Protein AF-B5A8N8-F1 (afdb_monomer_lite)

InterPro domains:
  IPR001400 Somatotropin/prolactin [PF00103] (2-59)
  IPR001400 Somatotropin/prolactin [PR00836] (22-38)
  IPR001400 Somatotropin/prolactin [PR00836] (38-52)
  IPR001400 Somatotropin/prolactin [PTHR11417] (3-59)
  IPR009079 Four-helical cytokine-like, core [G3DSA:1.20.1250.10] (1-59)
  IPR009079 Four-helical cytokine-like, core [SSF47266] (2-59)
  IPR018116 Somatotropin hormone, conserved site [PS00338] (34-51)

Secondary structure (DSSP, 8-state):
-------PPP--HHHHT-S-HHHHHHHHHHHHHHHHHHHHHHHHHHHHHHHHHHHTT--

Structure (mmCIF, N/CA/C/O backbone):
data_AF-B5A8N8-F1
#
_entry.id   AF-B5A8N8-F1
#
loop_
_atom_site.group_PDB
_atom_site.id
_atom_site.type_symbol
_atom_site.label_atom_id
_atom_site.label_alt_id
_atom_site.label_comp_id
_atom_site.label_asym_id
_atom_site.label_entity_id
_atom_site.label_seq_id
_atom_site.pdbx_PDB_ins_code
_atom_site.Cartn_x
_atom_site.Cartn_y
_atom_site.Cartn_z
_atom_site.occupancy
_atom_site.B_iso_or_equiv
_atom_site.auth_seq_id
_atom_site.auth_comp_id
_atom_site.auth_asym_id
_atom_site.auth_atom_id
_atom_site.pdbx_PDB_model_num
ATOM 1 N N . ILE A 1 1 ? -17.073 -18.145 12.991 1.00 48.81 1 ILE A N 1
ATOM 2 C CA . ILE A 1 1 ? -16.670 -16.926 12.251 1.00 48.81 1 ILE A CA 1
ATOM 3 C C . ILE A 1 1 ? -16.898 -17.243 10.781 1.00 48.81 1 ILE A C 1
ATOM 5 O O . ILE A 1 1 ? -16.485 -18.314 10.362 1.00 48.81 1 ILE A O 1
ATOM 9 N N . LYS A 1 2 ? -17.665 -16.435 10.041 1.00 58.97 2 LYS A N 1
ATOM 10 C CA . LYS A 1 2 ? -17.812 -16.638 8.592 1.00 58.97 2 LYS A CA 1
ATOM 11 C C . LYS A 1 2 ? -16.585 -16.022 7.922 1.00 58.97 2 LYS A C 1
ATOM 13 O O . LYS A 1 2 ? -16.535 -14.805 7.777 1.00 58.97 2 LYS A O 1
ATOM 18 N N . GLU A 1 3 ? -15.600 -16.838 7.574 1.00 63.12 3 GLU A N 1
ATOM 19 C CA . GLU A 1 3 ? -14.464 -16.417 6.747 1.00 63.12 3 GLU A CA 1
ATOM 20 C C . GLU A 1 3 ? -14.910 -16.385 5.284 1.00 63.12 3 GLU A C 1
ATOM 22 O O . GLU A 1 3 ? -14.742 -17.337 4.532 1.00 63.12 3 GLU A O 1
ATOM 27 N N . ASN A 1 4 ? -15.554 -15.287 4.893 1.00 73.62 4 ASN A N 1
ATOM 28 C CA . ASN A 1 4 ? -15.713 -14.942 3.486 1.00 73.62 4 ASN A CA 1
ATOM 29 C C . ASN A 1 4 ? -14.589 -13.964 3.148 1.00 73.62 4 ASN A C 1
ATOM 31 O O . ASN A 1 4 ? -14.725 -12.759 3.365 1.00 73.62 4 ASN A O 1
ATOM 35 N N . GLU A 1 5 ? -13.463 -14.489 2.674 1.00 77.31 5 GLU A N 1
ATOM 36 C CA . GLU A 1 5 ? -12.321 -13.685 2.244 1.00 77.31 5 GLU A CA 1
ATOM 37 C C . GLU A 1 5 ? -12.650 -12.933 0.947 1.00 77.31 5 GLU A C 1
ATOM 39 O O . GLU A 1 5 ? -12.411 -13.401 -0.162 1.00 77.31 5 GLU A O 1
ATOM 44 N N . VAL A 1 6 ? -13.243 -11.749 1.092 1.00 87.88 6 VAL A N 1
ATOM 45 C CA . VAL A 1 6 ? -13.500 -10.823 -0.014 1.00 87.88 6 VAL A CA 1
ATOM 46 C C . VAL A 1 6 ? -12.521 -9.661 0.113 1.00 87.88 6 VAL A C 1
ATOM 48 O O . VAL A 1 6 ? -12.825 -8.637 0.723 1.00 87.88 6 VAL A O 1
ATOM 51 N N . TYR A 1 7 ? -11.321 -9.835 -0.436 1.00 87.50 7 TYR A N 1
ATOM 52 C CA . TYR A 1 7 ? -10.317 -8.778 -0.563 1.00 87.50 7 TYR A CA 1
ATOM 53 C C . TYR A 1 7 ? -10.028 -8.469 -2.032 1.00 87.50 7 TYR A C 1
ATOM 55 O O . TYR A 1 7 ? -10.215 -9.300 -2.921 1.00 87.50 7 TYR A O 1
ATOM 63 N N . SER A 1 8 ? -9.572 -7.246 -2.296 1.00 90.25 8 SER A N 1
ATOM 64 C CA . SER A 1 8 ? -9.176 -6.834 -3.640 1.00 90.25 8 SER A CA 1
ATOM 65 C C . SER A 1 8 ? -7.917 -7.581 -4.077 1.00 90.25 8 SER A C 1
ATOM 67 O O . SER A 1 8 ? -6.909 -7.573 -3.371 1.00 90.25 8 SER A O 1
ATOM 69 N N . VAL A 1 9 ? -7.956 -8.183 -5.263 1.00 94.12 9 VAL A N 1
ATOM 70 C CA . VAL A 1 9 ? -6.784 -8.817 -5.877 1.00 94.12 9 VAL A CA 1
ATOM 71 C C . VAL A 1 9 ? -5.904 -7.744 -6.517 1.00 94.12 9 VAL A C 1
ATOM 73 O O . VAL A 1 9 ? -6.391 -6.904 -7.273 1.00 94.12 9 VAL A O 1
ATOM 76 N N . TRP A 1 10 ? -4.599 -7.778 -6.242 1.00 95.56 10 TRP A N 1
ATOM 77 C CA . TRP A 1 10 ? -3.607 -6.945 -6.922 1.00 95.56 10 TRP A CA 1
ATOM 78 C C . TRP A 1 10 ? -2.921 -7.747 -8.035 1.00 95.56 10 TRP A C 1
ATOM 80 O O . TRP A 1 10 ? -2.330 -8.792 -7.778 1.00 95.56 10 TRP A O 1
ATOM 90 N N . SER A 1 11 ? -2.987 -7.253 -9.273 1.00 95.25 11 SER A N 1
ATOM 91 C CA . SER A 1 11 ? -2.455 -7.920 -10.474 1.00 95.25 11 SER A CA 1
ATOM 92 C C . SER A 1 11 ? -1.338 -7.121 -11.164 1.00 95.25 11 SER A C 1
ATOM 94 O O . SER A 1 11 ? -1.153 -7.225 -12.374 1.00 95.25 11 SER 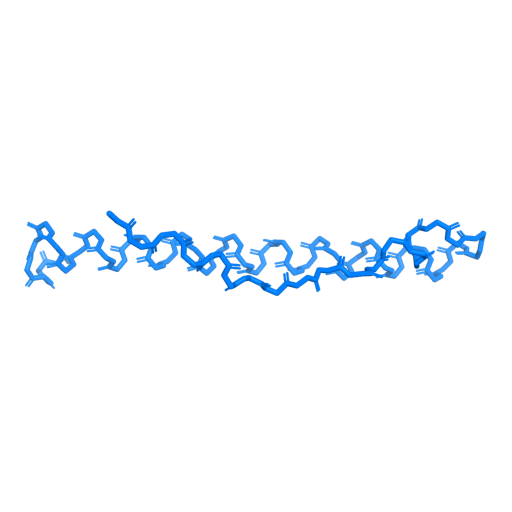A O 1
ATOM 96 N N . GLY A 1 12 ? -0.604 -6.292 -10.413 1.00 95.81 12 GLY A N 1
ATOM 97 C CA . GLY A 1 12 ? 0.416 -5.374 -10.946 1.00 95.81 12 GLY A CA 1
ATOM 98 C C . GLY A 1 12 ? 1.805 -5.982 -11.180 1.00 95.81 12 GLY A C 1
ATOM 99 O O . GLY A 1 12 ? 2.725 -5.256 -11.550 1.00 95.81 12 GLY A O 1
ATOM 100 N N . LEU A 1 13 ? 1.979 -7.293 -10.973 1.00 97.50 13 LEU A N 1
ATOM 101 C CA . LEU A 1 13 ? 3.269 -7.978 -11.124 1.00 97.50 13 LEU A CA 1
ATOM 102 C C . LEU A 1 13 ? 3.925 -7.778 -12.506 1.00 97.50 13 LEU A C 1
ATOM 104 O O . LEU A 1 13 ? 5.124 -7.494 -12.524 1.00 97.50 13 LEU A O 1
ATOM 108 N N . PRO A 1 14 ? 3.200 -7.849 -13.645 1.00 97.88 14 PRO A N 1
ATOM 109 C CA . PRO A 1 14 ? 3.819 -7.656 -14.955 1.00 97.88 14 PRO A CA 1
ATOM 110 C C . PRO A 1 14 ? 4.522 -6.301 -15.092 1.00 97.88 14 PRO A C 1
ATOM 112 O O . PRO A 1 14 ? 5.629 -6.241 -15.617 1.00 97.88 14 PRO A O 1
ATOM 115 N N . SER A 1 15 ? 3.935 -5.226 -14.552 1.00 97.38 15 SER A N 1
ATOM 116 C CA . SER A 1 15 ? 4.525 -3.881 -14.586 1.00 97.38 15 SER A CA 1
ATOM 117 C C . SER A 1 15 ? 5.828 -3.782 -13.786 1.00 97.38 15 SER A C 1
ATOM 119 O O . SER A 1 15 ? 6.721 -3.030 -14.162 1.00 97.38 15 SER A O 1
ATOM 121 N N . LEU A 1 16 ? 5.977 -4.568 -12.713 1.00 97.94 16 LEU A N 1
ATOM 122 C CA . LEU A 1 16 ? 7.220 -4.630 -11.930 1.00 97.94 16 LEU A CA 1
ATOM 123 C C . LEU A 1 16 ? 8.335 -5.419 -12.630 1.00 97.94 16 LEU A C 1
ATOM 125 O O . LEU A 1 16 ? 9.505 -5.263 -12.288 1.00 97.94 16 LEU A O 1
ATOM 129 N N . GLN A 1 17 ? 7.983 -6.282 -13.583 1.00 97.94 17 GLN A N 1
ATOM 130 C CA . GLN A 1 17 ? 8.915 -7.150 -14.307 1.00 97.94 17 GLN A CA 1
ATOM 131 C C . GLN A 1 17 ? 9.244 -6.629 -15.713 1.00 97.94 17 GLN A C 1
ATOM 133 O O . GLN A 1 17 ? 9.917 -7.315 -16.481 1.00 97.94 17 GLN A O 1
ATOM 138 N N . MET A 1 18 ? 8.789 -5.421 -16.065 1.00 96.38 18 MET A N 1
ATOM 139 C CA . MET A 1 18 ? 9.080 -4.832 -17.369 1.00 96.38 18 MET A CA 1
ATOM 140 C C . MET A 1 18 ? 10.582 -4.593 -17.559 1.00 96.38 18 MET A C 1
ATOM 142 O O . MET A 1 18 ? 11.304 -4.214 -16.632 1.00 96.38 18 MET A O 1
ATOM 146 N N . ALA A 1 19 ? 11.050 -4.833 -18.787 1.00 97.38 19 ALA A N 1
ATOM 147 C CA . ALA A 1 19 ? 12.427 -4.555 -19.186 1.00 97.38 19 ALA A CA 1
ATOM 148 C C . ALA A 1 19 ? 12.704 -3.045 -19.226 1.00 97.38 19 ALA A C 1
ATOM 150 O O . ALA A 1 19 ? 13.790 -2.622 -18.838 1.00 97.38 19 ALA A O 1
ATOM 151 N N . ASP A 1 20 ? 11.700 -2.264 -19.641 1.00 98.31 20 ASP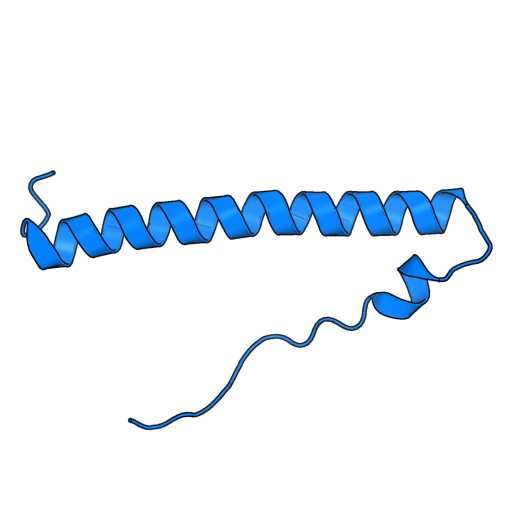 A N 1
ATOM 152 C CA . ASP A 1 20 ? 11.723 -0.804 -19.630 1.00 98.31 20 ASP A CA 1
ATOM 153 C C . ASP A 1 20 ? 11.887 -0.270 -18.201 1.00 98.31 20 ASP A C 1
ATOM 155 O O . ASP A 1 20 ? 11.058 -0.528 -17.322 1.00 98.31 20 ASP A O 1
ATOM 159 N N . GLU A 1 21 ? 12.993 0.436 -17.967 1.00 98.12 21 GLU A N 1
ATOM 160 C CA . GLU A 1 21 ? 13.386 0.881 -16.633 1.00 98.12 21 GLU A CA 1
ATOM 161 C C . GLU A 1 21 ? 12.424 1.930 -16.077 1.00 98.12 21 GLU A C 1
ATOM 163 O O . GLU A 1 21 ? 11.984 1.788 -14.936 1.00 98.12 21 GLU A O 1
ATOM 168 N N . ASP A 1 22 ? 12.036 2.920 -16.881 1.00 98.38 22 ASP A N 1
ATOM 169 C CA . ASP A 1 22 ? 11.146 4.001 -16.451 1.00 98.38 22 ASP A CA 1
ATOM 170 C C . ASP A 1 22 ? 9.772 3.462 -16.041 1.00 98.38 22 ASP A C 1
ATOM 172 O O . ASP A 1 22 ? 9.260 3.790 -14.965 1.00 98.38 22 ASP A O 1
ATOM 176 N N . THR A 1 23 ? 9.195 2.559 -16.840 1.00 97.75 23 THR A N 1
ATOM 177 C CA . THR A 1 23 ? 7.918 1.917 -16.507 1.00 97.75 23 THR A CA 1
ATOM 178 C C . THR A 1 23 ? 8.031 1.075 -15.238 1.00 97.75 23 THR A C 1
ATOM 180 O O . THR A 1 23 ? 7.150 1.134 -14.372 1.00 97.75 23 THR A O 1
ATOM 183 N N . ARG A 1 24 ? 9.126 0.320 -15.083 1.00 98.38 24 ARG A N 1
ATOM 184 C CA . ARG A 1 24 ? 9.372 -0.492 -13.887 1.00 98.38 24 ARG A CA 1
ATOM 185 C C . ARG A 1 24 ? 9.524 0.380 -12.638 1.00 98.38 24 ARG A C 1
ATOM 187 O O . ARG A 1 24 ? 8.890 0.100 -11.620 1.00 98.38 24 ARG A O 1
ATOM 194 N N . LEU A 1 25 ? 10.317 1.450 -12.704 1.00 98.69 25 LEU A N 1
ATOM 195 C CA . LEU A 1 25 ? 10.512 2.396 -11.600 1.00 98.69 25 LEU A CA 1
ATOM 196 C C . LEU A 1 25 ? 9.201 3.086 -11.213 1.00 98.69 25 LEU A C 1
ATOM 198 O O . LEU A 1 25 ? 8.886 3.184 -10.025 1.00 98.69 25 LEU A O 1
ATOM 202 N N . PHE A 1 26 ? 8.396 3.492 -12.195 1.00 98.31 26 PHE A N 1
ATOM 203 C CA . PHE A 1 26 ? 7.078 4.070 -11.950 1.00 98.31 26 PHE A CA 1
ATOM 204 C C . PHE A 1 26 ? 6.126 3.077 -11.263 1.00 98.31 26 PHE A C 1
ATOM 206 O O . PHE A 1 26 ? 5.414 3.437 -10.320 1.00 98.31 26 PHE A O 1
ATOM 213 N N . ALA A 1 27 ? 6.143 1.805 -11.670 1.00 98.56 27 ALA A N 1
ATOM 214 C CA . ALA A 1 27 ? 5.351 0.760 -11.029 1.00 98.56 27 ALA A CA 1
ATOM 215 C C . ALA A 1 27 ? 5.766 0.533 -9.561 1.00 98.56 27 ALA A C 1
ATOM 217 O O . ALA A 1 27 ? 4.899 0.459 -8.684 1.00 98.56 27 ALA A O 1
ATOM 218 N N . PHE A 1 28 ? 7.071 0.509 -9.265 1.00 98.69 28 PHE A N 1
ATOM 219 C CA . PHE A 1 28 ? 7.571 0.431 -7.887 1.00 98.69 28 PHE A CA 1
ATOM 220 C C . PHE A 1 28 ? 7.206 1.663 -7.056 1.00 98.69 28 PHE A C 1
ATOM 222 O O . PHE A 1 28 ? 6.773 1.516 -5.912 1.00 98.69 28 PHE A O 1
ATOM 229 N N . TYR A 1 29 ? 7.327 2.869 -7.620 1.00 98.62 29 TYR A N 1
ATOM 230 C CA . TYR A 1 29 ? 6.920 4.103 -6.947 1.00 98.62 29 TYR A CA 1
ATOM 231 C C . TYR A 1 29 ? 5.455 4.033 -6.503 1.00 98.62 29 TYR A C 1
ATOM 233 O O . TYR A 1 29 ? 5.147 4.272 -5.333 1.00 98.62 29 TYR A O 1
ATOM 241 N N . ASN A 1 30 ? 4.559 3.642 -7.411 1.00 98.56 30 ASN A N 1
ATOM 242 C CA . ASN A 1 30 ? 3.135 3.525 -7.111 1.00 98.56 30 ASN A CA 1
ATOM 243 C C . ASN A 1 30 ? 2.857 2.454 -6.052 1.00 98.56 30 ASN A C 1
ATOM 245 O O . ASN A 1 30 ? 2.067 2.693 -5.138 1.00 98.56 30 ASN A O 1
ATOM 249 N N . LEU A 1 31 ? 3.533 1.302 -6.125 1.00 98.62 31 LEU A N 1
ATOM 250 C CA . LEU A 1 31 ? 3.399 0.241 -5.127 1.00 98.62 31 LEU A CA 1
ATOM 251 C C . LEU A 1 31 ? 3.774 0.738 -3.723 1.00 98.62 31 LEU A C 1
ATOM 253 O O . LEU A 1 31 ? 3.000 0.574 -2.779 1.00 98.62 31 LEU A O 1
ATOM 257 N N . LEU A 1 32 ? 4.934 1.383 -3.586 1.00 98.69 32 LEU A N 1
ATOM 258 C CA . LEU A 1 32 ? 5.416 1.908 -2.306 1.00 98.69 32 LEU A CA 1
ATOM 259 C C . LEU A 1 32 ? 4.543 3.060 -1.794 1.00 98.69 32 LEU A C 1
ATOM 261 O O . LEU A 1 32 ? 4.269 3.153 -0.595 1.00 98.69 32 LEU A O 1
ATOM 265 N N . HIS A 1 33 ? 4.065 3.920 -2.694 1.00 98.62 33 HIS A N 1
ATOM 266 C CA . HIS A 1 33 ? 3.135 4.992 -2.359 1.00 98.62 33 HIS A CA 1
ATOM 267 C C . HIS A 1 33 ? 1.824 4.442 -1.777 1.00 98.62 33 HIS A C 1
ATOM 269 O O . HIS A 1 33 ? 1.384 4.897 -0.716 1.00 98.62 33 HIS A O 1
ATOM 275 N N . CYS A 1 34 ? 1.222 3.449 -2.439 1.00 98.44 34 CYS A N 1
ATOM 276 C CA . CYS A 1 34 ? 0.011 2.780 -1.967 1.00 98.44 34 CYS A CA 1
ATOM 277 C C . CYS A 1 34 ? 0.248 2.076 -0.630 1.00 98.44 34 CYS A C 1
ATOM 279 O O . CYS A 1 34 ? -0.525 2.287 0.301 1.00 98.44 34 CYS A O 1
ATOM 281 N N . LEU A 1 35 ? 1.357 1.341 -0.485 1.00 98.56 35 LEU A N 1
ATOM 282 C CA . LEU A 1 35 ? 1.715 0.685 0.774 1.00 98.56 35 LEU A CA 1
ATOM 283 C C . LEU A 1 35 ? 1.805 1.690 1.930 1.00 98.56 35 LEU A C 1
ATOM 285 O O . LEU A 1 35 ? 1.2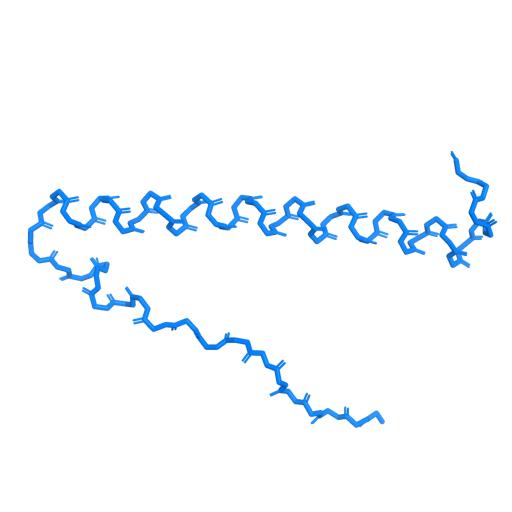39 1.452 2.997 1.00 98.56 35 LEU A O 1
ATOM 289 N N . ARG A 1 36 ? 2.470 2.835 1.720 1.00 98.69 36 ARG A N 1
ATOM 290 C CA . ARG A 1 36 ? 2.575 3.899 2.730 1.00 98.69 36 ARG A CA 1
ATOM 291 C C . ARG A 1 36 ? 1.197 4.427 3.126 1.00 98.69 36 ARG A C 1
ATOM 293 O O . ARG A 1 36 ? 0.912 4.582 4.313 1.00 98.69 36 ARG A O 1
ATOM 300 N N . ARG A 1 37 ? 0.347 4.712 2.137 1.00 98.62 37 ARG A N 1
ATOM 301 C CA . ARG A 1 37 ? -1.011 5.228 2.350 1.00 98.62 37 ARG A CA 1
ATOM 302 C C . ARG A 1 37 ? -1.877 4.229 3.117 1.00 98.62 37 ARG A C 1
ATOM 304 O O . ARG A 1 37 ? -2.534 4.619 4.082 1.00 98.62 37 ARG A O 1
ATOM 311 N N . ASP A 1 38 ? -1.878 2.970 2.702 1.00 98.44 38 ASP A N 1
ATOM 312 C CA . ASP A 1 38 ? -2.744 1.946 3.283 1.00 98.44 38 ASP A CA 1
ATOM 313 C C . ASP A 1 38 ? -2.268 1.535 4.676 1.00 98.44 38 ASP A C 1
ATOM 315 O O . ASP A 1 38 ? -3.092 1.404 5.579 1.00 98.44 38 ASP A O 1
ATOM 319 N N . SER A 1 39 ? -0.953 1.477 4.908 1.00 98.69 39 SER A N 1
ATOM 320 C CA . SER A 1 39 ? -0.388 1.283 6.251 1.00 98.69 39 SER A CA 1
ATOM 321 C C . SER A 1 39 ? -0.831 2.392 7.209 1.00 98.69 39 SER A C 1
ATOM 323 O O . SER A 1 39 ? -1.323 2.113 8.301 1.00 98.69 39 SER A O 1
ATOM 325 N N . HIS A 1 40 ? -0.738 3.656 6.782 1.00 98.75 40 HIS A N 1
ATOM 326 C CA . HIS A 1 40 ? -1.203 4.794 7.580 1.00 98.75 40 HIS A CA 1
ATOM 327 C C . HIS A 1 40 ? -2.723 4.754 7.827 1.00 98.75 40 HIS A C 1
ATOM 329 O O . HIS A 1 40 ? -3.199 5.111 8.905 1.00 98.75 40 HIS A O 1
ATOM 335 N N . LYS A 1 41 ? -3.511 4.292 6.848 1.00 98.50 41 LYS A N 1
ATOM 336 C CA . LYS A 1 41 ? -4.964 4.123 6.991 1.00 98.50 41 LYS A CA 1
ATOM 337 C C . LYS A 1 41 ? -5.313 3.041 8.017 1.00 98.50 41 LYS A C 1
ATOM 339 O O . LYS A 1 41 ? -6.174 3.276 8.861 1.00 98.50 41 LYS A O 1
ATOM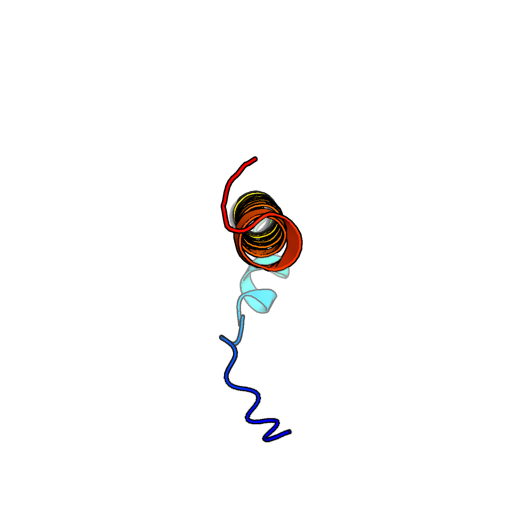 344 N N . ILE A 1 42 ? -4.641 1.891 7.955 1.00 98.50 42 ILE A N 1
ATOM 345 C CA . ILE A 1 42 ? -4.831 0.780 8.896 1.00 98.50 42 ILE A CA 1
ATOM 346 C C . ILE A 1 42 ? -4.471 1.221 10.316 1.00 98.50 42 ILE A C 1
ATOM 348 O O . ILE A 1 42 ? -5.275 1.027 11.223 1.00 98.50 42 ILE A O 1
ATOM 352 N N . ASP A 1 43 ? -3.323 1.875 10.507 1.00 98.62 43 ASP A N 1
ATOM 353 C CA . ASP A 1 43 ? -2.904 2.399 11.813 1.00 98.62 43 ASP A CA 1
ATOM 354 C C . ASP A 1 43 ? -3.944 3.367 12.406 1.00 98.62 43 ASP A C 1
ATOM 356 O O . ASP A 1 43 ? -4.385 3.198 13.545 1.00 98.62 43 ASP A O 1
ATOM 360 N N . ASN A 1 44 ? -4.430 4.326 11.612 1.00 98.56 44 ASN A N 1
ATOM 361 C CA . ASN A 1 44 ? -5.475 5.248 12.058 1.00 98.56 44 ASN A CA 1
ATOM 362 C C . ASN A 1 44 ? -6.782 4.533 12.415 1.00 98.56 44 ASN A C 1
ATOM 364 O O . ASN A 1 44 ? -7.408 4.861 13.423 1.00 98.56 44 ASN A O 1
ATOM 368 N N . TYR A 1 45 ? -7.203 3.545 11.625 1.00 98.62 45 TYR A N 1
ATOM 369 C CA . TYR A 1 45 ? -8.399 2.764 11.938 1.00 98.62 45 TYR A CA 1
ATOM 370 C C . TYR A 1 45 ? -8.238 1.950 13.214 1.00 98.62 45 TYR A C 1
ATOM 372 O O . TYR A 1 45 ? -9.160 1.929 14.025 1.00 98.62 45 TYR A O 1
ATOM 380 N N . LEU A 1 46 ? -7.072 1.348 13.444 1.00 98.56 46 LEU A N 1
ATOM 381 C CA . LEU A 1 46 ? -6.795 0.636 14.688 1.00 98.56 46 LEU A CA 1
ATOM 382 C C . LEU A 1 46 ? -6.805 1.579 15.894 1.00 98.56 46 LEU A C 1
ATOM 384 O O . LEU A 1 46 ? -7.400 1.239 16.915 1.00 98.56 46 LEU A O 1
ATOM 388 N N . LYS A 1 47 ? -6.231 2.781 15.777 1.00 98.19 47 LYS A N 1
ATOM 389 C CA . LYS A 1 47 ? -6.297 3.812 16.828 1.00 98.19 47 LYS A CA 1
ATOM 390 C C . LYS A 1 47 ? -7.738 4.225 17.134 1.00 98.19 47 LYS A C 1
ATOM 392 O O . LYS A 1 47 ? -8.124 4.261 18.301 1.00 98.19 47 LYS A O 1
ATOM 397 N N . LEU A 1 48 ? -8.551 4.474 16.106 1.00 98.12 48 LEU A N 1
ATOM 398 C CA . LEU A 1 48 ? -9.966 4.826 16.269 1.00 98.12 48 LEU A CA 1
ATOM 399 C C . LEU A 1 48 ? -10.785 3.683 16.879 1.00 98.12 48 LEU A C 1
ATOM 401 O O . LEU A 1 48 ? -11.600 3.919 17.768 1.00 98.12 48 LEU A O 1
ATOM 405 N N . LEU A 1 49 ? -10.569 2.447 16.427 1.00 98.44 49 LEU A N 1
ATOM 406 C CA . LEU A 1 49 ? -11.247 1.271 16.972 1.00 98.44 49 LEU A CA 1
ATOM 407 C C . LEU A 1 49 ? -10.855 1.036 18.427 1.00 98.44 49 LEU A C 1
ATOM 409 O O . LEU A 1 49 ? -11.735 0.855 19.262 1.00 98.44 49 LEU A O 1
ATOM 413 N N . LYS A 1 50 ? -9.559 1.121 18.751 1.00 98.00 50 LYS A N 1
ATOM 414 C CA . LYS A 1 50 ? -9.070 1.081 20.132 1.00 98.00 50 LYS A CA 1
ATOM 415 C C . LYS A 1 50 ? -9.777 2.136 20.978 1.00 98.00 50 LYS A C 1
ATOM 417 O O . LYS A 1 50 ? -10.237 1.822 22.070 1.00 98.00 50 LYS A O 1
ATOM 422 N N . CYS A 1 51 ? -9.900 3.354 20.454 1.00 98.19 51 CYS A N 1
ATOM 423 C CA . CYS A 1 51 ? -10.555 4.438 21.161 1.00 98.19 51 CYS A CA 1
ATOM 424 C C . CYS A 1 51 ? -12.023 4.141 21.492 1.00 98.19 51 CYS A C 1
ATOM 426 O O . CYS A 1 51 ? -12.454 4.247 22.638 1.00 98.19 51 CYS A O 1
ATOM 428 N N . ARG A 1 52 ? -12.779 3.702 20.485 1.00 98.06 52 ARG A N 1
ATOM 429 C CA . ARG A 1 52 ? -14.205 3.393 20.626 1.00 98.06 52 ARG A CA 1
ATOM 430 C C . ARG A 1 52 ? -14.461 2.184 21.517 1.00 98.06 52 ARG A C 1
ATOM 432 O O . ARG A 1 52 ? -15.380 2.215 22.319 1.00 98.06 52 ARG A O 1
ATOM 439 N N . ILE A 1 53 ? -13.668 1.124 21.366 1.00 97.88 53 ILE A N 1
ATOM 440 C CA . ILE A 1 53 ? -13.919 -0.159 22.034 1.00 97.88 53 ILE A CA 1
ATOM 441 C C . ILE A 1 53 ? -13.429 -0.144 23.485 1.00 97.88 53 ILE A C 1
ATOM 443 O O . ILE A 1 53 ? -14.100 -0.696 24.348 1.00 97.88 53 ILE A O 1
ATOM 447 N N . ILE A 1 54 ? -12.263 0.452 23.762 1.00 97.81 54 ILE A N 1
ATOM 448 C CA . ILE A 1 54 ? -11.645 0.397 25.099 1.00 97.81 54 ILE A CA 1
ATOM 449 C C . ILE A 1 54 ? -12.056 1.589 25.965 1.00 97.81 54 ILE A C 1
ATOM 451 O O . ILE A 1 54 ? -12.244 1.426 27.167 1.00 97.81 54 ILE A O 1
ATOM 455 N N . TYR A 1 55 ? -12.184 2.777 25.373 1.00 97.00 55 TYR A N 1
ATOM 456 C CA . TYR A 1 55 ? -12.355 4.027 26.120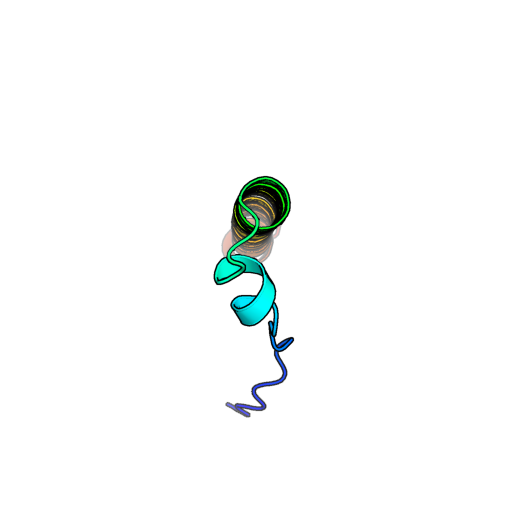 1.00 97.00 55 TYR A CA 1
ATOM 457 C C . TYR A 1 55 ? -13.718 4.693 25.894 1.00 97.00 55 TYR A C 1
ATOM 459 O O . TYR A 1 55 ? -13.900 5.844 26.281 1.00 97.00 55 TYR A O 1
ATOM 467 N N . ASP A 1 56 ? -14.664 4.008 25.240 1.00 95.31 56 ASP A N 1
ATOM 468 C CA . ASP A 1 56 ? -15.980 4.558 24.876 1.00 95.31 56 ASP A CA 1
ATOM 469 C C . ASP A 1 56 ? -15.874 5.933 24.185 1.00 95.31 56 ASP A C 1
ATOM 471 O O . ASP A 1 56 ? -16.590 6.886 24.475 1.00 95.31 56 ASP A O 1
ATOM 475 N N . SER A 1 57 ? -14.906 6.053 23.272 1.00 93.50 57 SER A 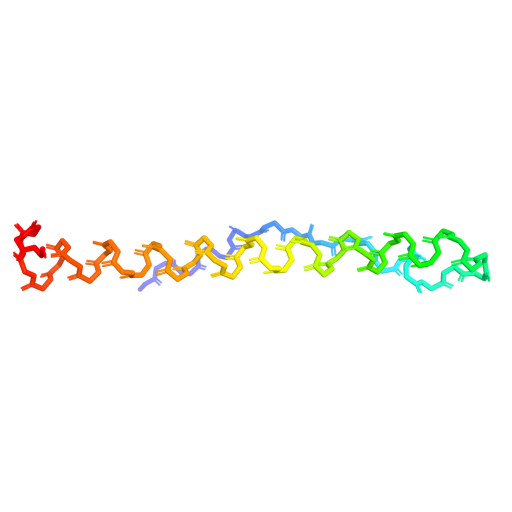N 1
ATOM 476 C CA . SER A 1 57 ? -14.593 7.287 22.533 1.00 93.50 57 SER A CA 1
ATOM 477 C C . SER A 1 57 ? -14.015 8.449 23.361 1.00 93.50 57 SER A C 1
ATOM 479 O O . SER A 1 57 ? -13.805 9.519 22.797 1.00 93.50 57 SER A O 1
ATOM 481 N N . ASN A 1 58 ? -13.697 8.249 24.643 1.00 93.62 58 ASN A N 1
ATOM 482 C CA . ASN A 1 58 ? -13.012 9.234 25.488 1.00 93.62 58 ASN A CA 1
ATOM 483 C C . ASN A 1 58 ? -11.491 9.027 25.454 1.00 93.62 58 ASN A C 1
ATOM 485 O O . ASN A 1 58 ? -10.878 8.590 26.431 1.00 93.62 58 ASN A O 1
ATOM 489 N N . CYS A 1 59 ? -10.905 9.324 24.296 1.00 89.50 59 CYS A N 1
ATOM 490 C CA . CYS A 1 59 ? -9.463 9.417 24.074 1.00 89.50 59 CYS A CA 1
ATOM 491 C C . CYS A 1 59 ? -9.093 10.873 23.767 1.00 89.50 59 CYS A C 1
ATOM 493 O O . CYS A 1 59 ? -7.902 11.187 23.931 1.00 89.50 59 CYS A O 1
#

Sequence (59 aa):
IKENEVYSVWSGLPSLQMADEDTRLFAFYNLLHCLRRDSHKIDNYLKLLKCRIIYDSNC

pLDDT: mean 94.31, std 9.93, range [48.81, 98.75]

Organism: Sus scrofa (NCBI:txid9823)

Radius of gyration: 17.62 Å; chains: 1; bounding box: 31×26×46 Å

Foldseek 3Di:
DPPPPDDDDDDLVVQCVDPDPVSNVVSVVVVVVVVVVVVVVVVVVVVQCCCCPVVVVPD